Protein AF-A0A7C6DI81-F1 (afdb_monomer)

Solvent-accessible surface area (backbone atoms only — not comparable to full-atom values): 2465 Å² total; per-residue (Å²): 102,68,91,74,52,75,73,61,80,83,81,85,71,86,73,67,71,39,86,96,38,80,32,57,82,46,69,69,92,84,83,88,129

Radius of gyration: 17.89 Å; Cα contacts (8 Å, |Δi|>4): 19; chains: 1; bounding box: 34×10×49 Å

Mean predicted aligned error: 5.71 Å

Secondary structure (DSSP, 8-state):
-TTTTTTSPP---PPPPPTTSSSSSPPPP----

Structure (mmCIF, N/CA/C/O backbone):
data_AF-A0A7C6DI81-F1
#
_entry.id   AF-A0A7C6DI81-F1
#
loop_
_atom_site.group_PDB
_atom_site.id
_atom_site.type_symbol
_atom_site.label_atom_id
_atom_site.label_alt_id
_atom_site.label_comp_id
_atom_site.label_asym_id
_atom_site.label_entity_id
_atom_site.label_seq_id
_atom_site.pdbx_PDB_ins_code
_atom_site.Cartn_x
_atom_site.Cartn_y
_atom_site.Cartn_z
_atom_site.occupancy
_atom_site.B_iso_or_equiv
_atom_site.auth_seq_id
_atom_site.auth_comp_id
_atom_site.auth_asym_id
_atom_site.auth_atom_id
_atom_site.pdbx_PDB_model_num
ATOM 1 N N . LEU A 1 1 ? -17.452 -0.761 20.136 1.00 68.62 1 LEU A N 1
ATOM 2 C CA . LEU A 1 1 ? -15.973 -0.899 20.168 1.00 68.62 1 LEU A CA 1
ATOM 3 C C . LEU A 1 1 ? -15.464 -1.984 19.220 1.00 68.62 1 LEU A C 1
ATOM 5 O O . LEU A 1 1 ? -14.686 -1.662 18.334 1.00 68.62 1 LEU A O 1
ATOM 9 N N . ARG A 1 2 ? -15.935 -3.236 19.335 1.00 71.06 2 ARG A N 1
ATOM 1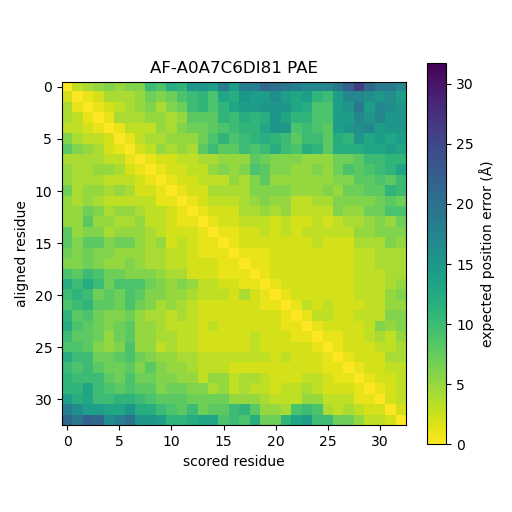0 C CA . ARG A 1 2 ? -15.515 -4.337 18.443 1.00 71.06 2 ARG A CA 1
ATOM 11 C C . ARG A 1 2 ? -15.962 -4.157 16.982 1.00 71.06 2 ARG A C 1
ATOM 13 O O . ARG A 1 2 ? -15.133 -4.257 16.090 1.00 71.06 2 ARG A O 1
ATOM 20 N N . ASN A 1 3 ? -17.223 -3.779 16.752 1.00 80.25 3 ASN A N 1
ATOM 21 C CA . ASN A 1 3 ? -17.782 -3.596 15.397 1.00 80.25 3 ASN A CA 1
ATOM 22 C C . ASN A 1 3 ? -17.179 -2.411 14.627 1.00 80.25 3 ASN A C 1
ATOM 24 O O . ASN A 1 3 ? -17.26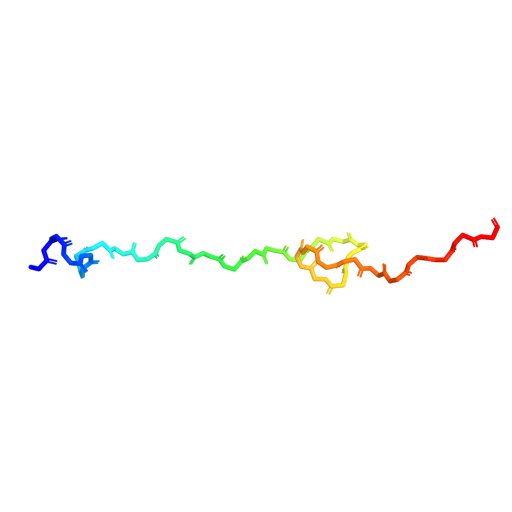6 -2.364 13.409 1.00 80.25 3 ASN A O 1
ATOM 28 N N . ALA A 1 4 ? -16.558 -1.468 15.337 1.00 86.50 4 ALA A N 1
ATOM 29 C CA . ALA A 1 4 ? -15.887 -0.316 14.742 1.00 86.50 4 ALA A CA 1
ATOM 30 C C . ALA A 1 4 ? -14.381 -0.561 14.496 1.00 86.50 4 ALA A C 1
ATOM 32 O O . ALA A 1 4 ? -13.661 0.367 14.156 1.00 86.50 4 ALA A O 1
ATOM 33 N N . GLY A 1 5 ? -13.883 -1.791 14.693 1.00 83.88 5 GLY A N 1
ATOM 34 C CA . GLY A 1 5 ? -12.509 -2.178 14.340 1.00 83.88 5 GLY A CA 1
ATOM 35 C C . GLY A 1 5 ? -11.408 -1.741 15.316 1.00 83.88 5 GLY A C 1
ATOM 36 O O . GLY A 1 5 ? -10.243 -2.037 15.081 1.00 83.88 5 GLY A O 1
ATOM 37 N N . PHE A 1 6 ? -11.740 -1.100 16.442 1.00 82.44 6 PHE A N 1
ATOM 38 C CA . PHE A 1 6 ? -10.744 -0.571 17.395 1.00 82.44 6 PHE A CA 1
ATOM 39 C C . PHE A 1 6 ? -10.064 -1.624 18.281 1.00 82.44 6 PHE A C 1
ATOM 41 O O 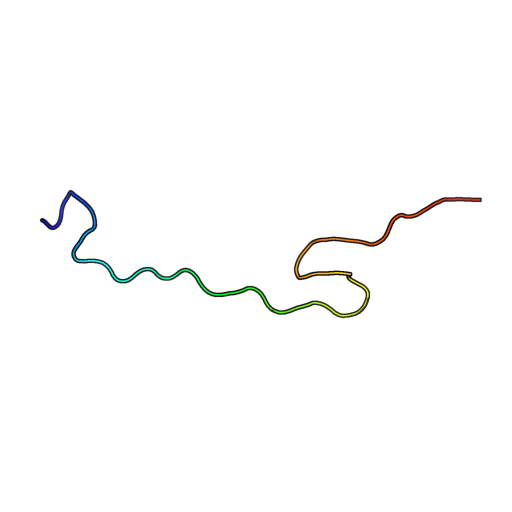. PHE A 1 6 ? -9.145 -1.305 19.027 1.00 82.44 6 PHE A O 1
ATOM 48 N N . VAL A 1 7 ? -10.530 -2.873 18.238 1.00 87.94 7 VAL A N 1
ATOM 49 C CA . VAL A 1 7 ? -10.014 -3.964 19.085 1.00 87.94 7 VAL A CA 1
ATOM 50 C C . VAL A 1 7 ? -9.021 -4.848 18.317 1.00 87.94 7 VAL A C 1
ATOM 52 O O . VAL A 1 7 ? -8.241 -5.579 18.919 1.00 87.94 7 VAL A O 1
ATOM 55 N N . THR A 1 8 ? -9.025 -4.787 16.982 1.00 87.12 8 THR A N 1
ATOM 56 C CA . THR A 1 8 ? -8.115 -5.557 16.128 1.00 87.12 8 THR A CA 1
ATOM 57 C C . THR A 1 8 ? -6.832 -4.782 15.874 1.00 87.12 8 THR A C 1
ATOM 59 O O . THR A 1 8 ? -6.872 -3.628 15.450 1.00 87.12 8 THR A O 1
ATOM 62 N N . ARG A 1 9 ? -5.684 -5.431 16.083 1.00 88.25 9 ARG A N 1
ATOM 63 C CA . ARG A 1 9 ? -4.392 -4.870 15.687 1.00 88.25 9 ARG A CA 1
ATOM 64 C C . ARG A 1 9 ? -4.311 -4.798 14.165 1.00 88.25 9 ARG A C 1
ATOM 66 O O . ARG A 1 9 ? -4.613 -5.767 13.473 1.00 88.25 9 ARG A O 1
ATOM 73 N N . ASP A 1 10 ? -3.824 -3.670 13.670 1.00 88.69 10 ASP A N 1
ATOM 74 C CA . ASP A 1 10 ? -3.509 -3.499 12.261 1.00 88.69 10 ASP A CA 1
ATOM 75 C C . ASP A 1 10 ? -2.384 -4.453 11.824 1.00 88.69 10 ASP A C 1
ATOM 77 O O . ASP A 1 10 ? -1.273 -4.429 12.361 1.00 88.69 10 AS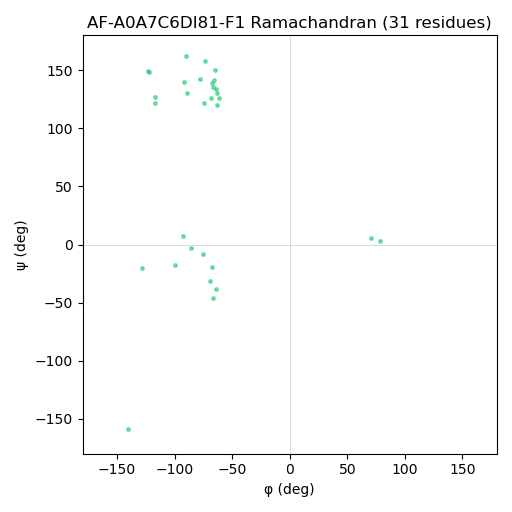P A O 1
ATOM 81 N N . SER 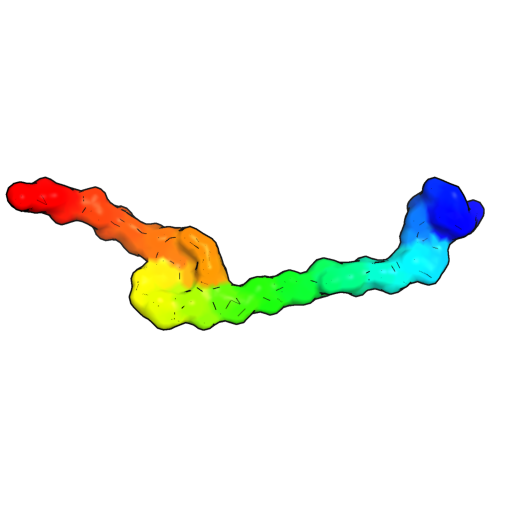A 1 11 ? -2.692 -5.313 10.855 1.00 90.12 11 SER A N 1
ATOM 82 C CA . SER A 1 11 ? -1.774 -6.307 10.300 1.00 90.12 11 SER A CA 1
ATOM 83 C C . SER A 1 11 ? -0.888 -5.757 9.180 1.00 90.12 11 SER A C 1
ATOM 85 O O . SER A 1 11 ? -0.057 -6.494 8.643 1.00 90.12 11 SER A O 1
ATOM 87 N N . ARG A 1 12 ? -1.059 -4.489 8.778 1.00 93.44 12 ARG A N 1
ATOM 88 C CA . ARG A 1 12 ? -0.286 -3.890 7.687 1.00 93.44 12 ARG A CA 1
ATOM 89 C C . ARG A 1 12 ? 1.202 -3.889 8.025 1.00 93.44 12 ARG A C 1
ATOM 91 O O . ARG A 1 12 ? 1.640 -3.358 9.041 1.00 93.44 12 ARG A O 1
ATOM 98 N N . MET A 1 13 ? 1.992 -4.451 7.117 1.00 92.62 13 MET A N 1
ATOM 99 C CA . MET A 1 13 ? 3.449 -4.438 7.180 1.00 92.62 13 MET A CA 1
ATOM 100 C C . MET A 1 13 ? 4.026 -3.811 5.918 1.00 92.62 13 MET A C 1
ATOM 102 O O . MET A 1 13 ? 3.456 -3.908 4.830 1.00 92.62 13 MET A O 1
ATOM 106 N N . LYS A 1 14 ? 5.186 -3.164 6.061 1.00 92.88 14 LYS A N 1
ATOM 107 C CA . LYS A 1 14 ? 5.899 -2.583 4.926 1.00 92.88 14 LYS A CA 1
ATOM 108 C C . LYS A 1 14 ? 6.430 -3.697 4.031 1.00 92.88 14 LYS A C 1
ATOM 110 O O . LYS A 1 14 ? 7.174 -4.568 4.474 1.00 92.88 14 LYS A O 1
ATOM 115 N N . GLU A 1 15 ? 6.093 -3.630 2.751 1.00 95.88 15 GLU A N 1
ATOM 116 C CA . GLU A 1 15 ? 6.615 -4.578 1.774 1.00 95.88 15 GLU A CA 1
ATOM 117 C C . GLU A 1 15 ? 8.120 -4.392 1.559 1.00 95.88 15 GLU A C 1
ATOM 119 O O . GLU A 1 15 ? 8.629 -3.270 1.446 1.00 95.88 15 GLU A O 1
ATOM 124 N N . ARG A 1 16 ? 8.840 -5.512 1.459 1.00 95.88 16 ARG A N 1
ATOM 125 C CA . ARG A 1 16 ? 10.280 -5.519 1.188 1.00 95.88 16 ARG A CA 1
ATOM 126 C C . ARG A 1 16 ? 10.569 -4.979 -0.216 1.00 95.88 16 ARG A C 1
ATOM 128 O O . ARG A 1 16 ? 9.884 -5.319 -1.181 1.00 95.88 16 ARG A O 1
ATOM 135 N N . LYS A 1 17 ? 11.651 -4.207 -0.356 1.00 95.12 17 LYS A N 1
ATOM 136 C CA . LYS A 1 17 ? 12.186 -3.820 -1.669 1.00 95.12 17 LYS A CA 1
ATOM 137 C C . LYS A 1 17 ? 12.649 -5.063 -2.434 1.00 95.12 17 LYS A C 1
ATOM 139 O O . LYS A 1 17 ? 13.401 -5.878 -1.901 1.00 95.12 17 LYS A O 1
ATOM 144 N N . LYS A 1 18 ? 12.212 -5.195 -3.686 1.00 96.44 18 LYS A N 1
ATOM 145 C CA . LYS A 1 18 ? 12.664 -6.257 -4.592 1.00 96.44 18 LYS A CA 1
ATOM 146 C C . LYS A 1 18 ? 13.863 -5.759 -5.399 1.00 96.44 18 LYS A C 1
ATOM 148 O O . LYS A 1 18 ? 13.901 -4.594 -5.798 1.00 96.44 18 LYS A O 1
ATOM 153 N N . TYR A 1 19 ? 14.856 -6.621 -5.612 1.00 92.69 19 TYR A N 1
ATOM 154 C CA . TYR A 1 19 ? 15.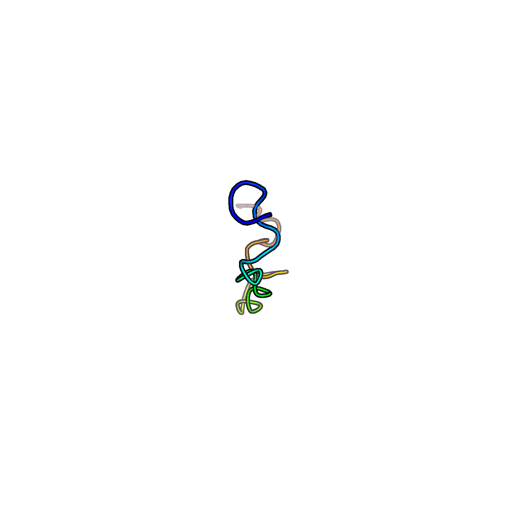998 -6.292 -6.466 1.00 92.69 19 TYR A CA 1
ATOM 155 C C . TYR A 1 19 ? 15.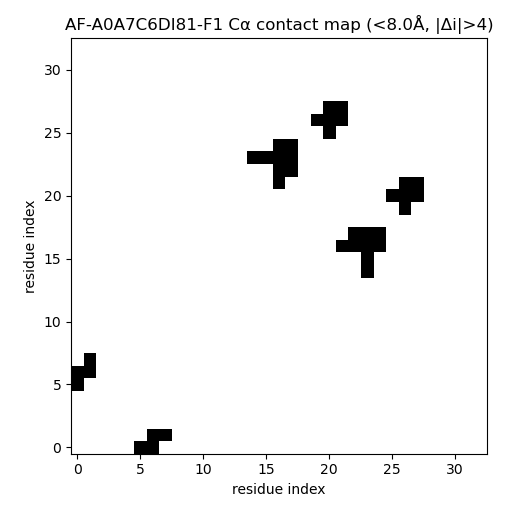529 -6.090 -7.915 1.00 92.69 19 TYR A C 1
ATOM 157 O O . TYR A 1 19 ? 14.501 -6.629 -8.327 1.00 92.69 19 TYR A O 1
ATOM 165 N N . GLY A 1 20 ? 16.230 -5.237 -8.665 1.00 92.06 20 GLY A N 1
ATOM 166 C CA . GLY A 1 20 ? 15.803 -4.839 -10.012 1.00 92.06 20 GLY A CA 1
ATOM 167 C C . GLY A 1 20 ? 14.559 -3.936 -10.050 1.00 92.06 20 GLY A C 1
ATOM 168 O O . GLY A 1 20 ? 14.069 -3.614 -11.129 1.00 92.06 20 GLY A O 1
ATOM 169 N N . GLN A 1 21 ? 14.040 -3.497 -8.897 1.00 93.06 21 GLN A N 1
ATOM 170 C CA . GLN A 1 21 ? 12.913 -2.567 -8.808 1.00 93.06 21 GLN A CA 1
ATOM 171 C C . GLN A 1 21 ? 13.287 -1.306 -8.021 1.00 93.06 21 GLN A C 1
ATOM 173 O O . GLN A 1 21 ? 14.097 -1.330 -7.089 1.00 93.06 21 GLN A O 1
ATOM 178 N N . ARG A 1 22 ? 12.666 -0.175 -8.387 1.00 93.12 22 ARG A N 1
ATOM 179 C CA . ARG A 1 22 ? 12.853 1.110 -7.692 1.00 93.12 22 ARG A CA 1
ATOM 180 C C . ARG A 1 22 ? 12.229 1.079 -6.294 1.00 93.12 22 ARG A C 1
ATOM 182 O O . ARG A 1 22 ? 12.739 1.727 -5.386 1.00 93.12 22 ARG A O 1
ATOM 189 N N . GLY A 1 23 ? 11.153 0.313 -6.114 1.00 93.56 23 GLY A N 1
ATOM 190 C CA . GLY A 1 23 ? 10.480 0.104 -4.828 1.00 93.56 23 GLY A CA 1
ATOM 191 C C . GLY A 1 23 ? 10.016 -1.341 -4.639 1.00 93.56 23 GLY A C 1
ATOM 192 O O . GLY A 1 23 ? 10.516 -2.244 -5.299 1.00 93.56 23 GLY A O 1
ATOM 193 N N . ALA A 1 24 ? 9.047 -1.566 -3.747 1.00 94.69 24 ALA A N 1
ATOM 194 C CA . ALA A 1 24 ? 8.467 -2.900 -3.538 1.00 94.69 24 ALA A CA 1
ATOM 195 C C . ALA A 1 24 ? 7.733 -3.429 -4.785 1.00 94.69 24 ALA A C 1
ATOM 197 O O . ALA A 1 24 ? 7.814 -4.614 -5.103 1.00 94.69 24 ALA A O 1
ATOM 198 N N . ARG A 1 25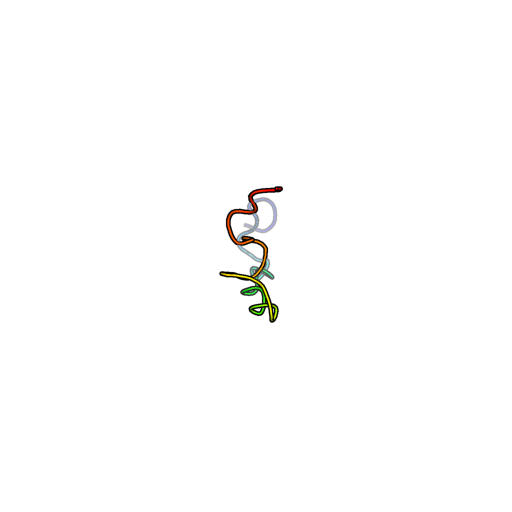 ? 7.028 -2.529 -5.486 1.00 93.94 25 ARG A N 1
ATOM 199 C CA . ARG A 1 25 ? 6.256 -2.833 -6.703 1.00 93.94 25 ARG A CA 1
ATOM 200 C C . ARG A 1 25 ? 6.581 -1.909 -7.885 1.00 93.94 25 ARG A C 1
ATOM 202 O O . ARG A 1 25 ? 6.298 -2.247 -9.031 1.00 93.94 25 ARG A O 1
ATOM 209 N N . ARG A 1 26 ? 7.167 -0.732 -7.622 1.00 94.00 26 ARG A N 1
ATOM 210 C CA . ARG A 1 26 ? 7.463 0.285 -8.645 1.00 94.00 26 ARG A CA 1
ATOM 211 C C . ARG A 1 26 ? 8.654 -0.142 -9.503 1.00 94.00 26 ARG A C 1
ATOM 213 O O . ARG A 1 26 ? 9.760 -0.312 -8.985 1.00 94.00 26 ARG A O 1
ATOM 220 N N . ARG A 1 27 ? 8.430 -0.244 -10.814 1.00 93.19 27 ARG A N 1
ATOM 221 C CA . ARG A 1 27 ? 9.450 -0.567 -11.821 1.00 93.19 27 ARG A CA 1
ATOM 222 C C . ARG A 1 27 ? 10.117 0.697 -12.371 1.00 93.19 27 ARG A C 1
ATOM 224 O O . ARG A 1 27 ? 9.618 1.808 -12.176 1.00 93.19 27 ARG A O 1
ATOM 231 N N . PHE A 1 28 ? 11.273 0.516 -13.001 1.00 93.50 28 PHE A N 1
ATOM 232 C CA . PHE A 1 28 ? 11.914 1.570 -13.784 1.00 93.50 28 PHE A CA 1
ATOM 233 C C . PHE A 1 28 ? 11.160 1.785 -15.097 1.00 93.50 28 PHE A C 1
ATOM 235 O O . PHE A 1 28 ? 10.437 0.893 -15.547 1.00 93.50 28 PHE A O 1
ATOM 242 N N . GLN A 1 29 ? 11.321 2.969 -15.687 1.00 94.75 29 GLN A N 1
ATOM 243 C CA . GLN A 1 29 ? 10.815 3.218 -17.030 1.00 94.75 29 GLN A CA 1
ATOM 244 C C . GLN A 1 29 ? 11.550 2.304 -18.008 1.00 94.75 29 GLN A C 1
ATOM 246 O O . GLN A 1 29 ? 12.771 2.178 -17.937 1.00 94.75 29 GLN A O 1
ATOM 251 N N . P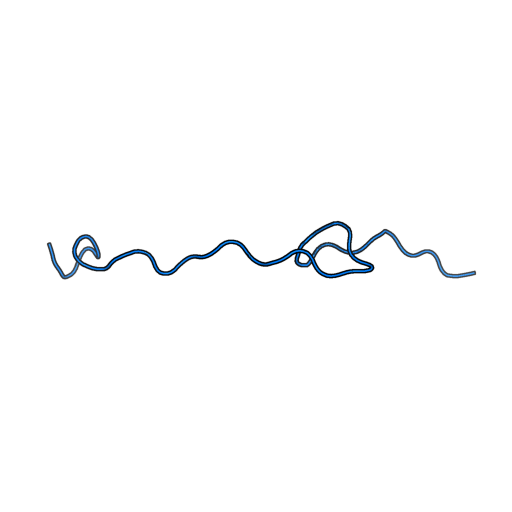HE A 1 30 ? 10.801 1.669 -18.900 1.00 92.19 30 PHE A N 1
ATOM 252 C CA . PHE A 1 30 ? 11.346 0.796 -19.926 1.00 92.19 30 PHE A CA 1
ATOM 253 C C . PHE A 1 30 ? 11.034 1.379 -21.301 1.00 92.19 30 PHE A C 1
ATOM 255 O O . PHE A 1 30 ? 9.874 1.658 -21.599 1.00 92.19 30 PHE A O 1
ATOM 262 N N . SER A 1 31 ? 12.067 1.535 -22.125 1.00 93.56 31 SER A N 1
ATOM 263 C CA . SER A 1 31 ? 11.947 1.930 -23.527 1.00 93.56 31 SER A CA 1
ATOM 264 C C . SER A 1 31 ? 12.470 0.782 -24.384 1.00 93.56 31 SER A C 1
ATOM 266 O O . SER A 1 31 ? 13.615 0.366 -24.212 1.00 93.56 31 SER A O 1
ATOM 268 N N . LYS A 1 32 ? 11.629 0.245 -25.275 1.00 90.25 32 LYS A N 1
ATOM 269 C CA . LYS A 1 32 ? 12.073 -0.710 -26.299 1.00 90.25 32 LYS A CA 1
ATOM 270 C C . LYS A 1 32 ? 12.756 0.056 -27.430 1.00 90.25 32 LYS A C 1
ATOM 272 O O . LYS A 1 32 ? 12.307 1.148 -27.774 1.00 90.25 32 LYS A O 1
ATOM 277 N N . ARG A 1 33 ? 13.815 -0.534 -27.975 1.00 80.88 33 ARG A N 1
ATOM 278 C CA . ARG A 1 33 ? 14.411 -0.177 -29.260 1.00 80.88 33 ARG A CA 1
ATOM 279 C C . ARG A 1 33 ? 14.067 -1.275 -30.254 1.00 80.88 33 ARG A C 1
ATOM 281 O O . ARG A 1 33 ? 14.012 -2.440 -29.798 1.00 80.88 33 ARG A O 1
#

Foldseek 3Di:
DVVVPPVDDDPDDAADADPCAPGNPHHDDDDDD

Sequence (33 aa):
LRNAGFVTRDSRMKERKKYGQRGARRRFQFSKR

pLDDT: mean 89.77, std 6.61, range [68.62, 96.44]

Nearest PDB structures (foldseek):
  7ryh-assembly1_i  TM=9.159E-01  e=1.325E-02  Acinetobacter baumannii AB0057
  5v8i-assembly2_2i  TM=9.109E-01  e=3.617E-02  Thermus thermophilus HB27
  8fmw-assembly1_I  TM=8.639E-01  e=3.617E-02  Borreliella burgdorferi B31
  6vwn-assembly1_h  TM=7.950E-01  e=2.038E-02  Escherichia coli
  6ywy-assembly1_II  TM=8.834E-01  e=1.518E-01  Neurospora crassa